Protein AF-A0A951BL02-F1 (afdb_monomer_lite)

Secondary structure (DSSP, 8-state):
---HHHHTTS-S------TT-----TTT-TTGGG-S----SSSHHHH--------TT-

Sequence (58 aa):
MVEPHIRERIGDLIVAARTDFAIVRSHVTPKLSRLIGHHGSLTADEQLVPLLVYRPDA

pLDDT: mean 92.59, std 5.46, range [59.0, 98.06]

Structure (mmCIF, N/CA/C/O backbone):
data_AF-A0A951BL02-F1
#
_entry.id   AF-A0A951BL02-F1
#
loop_
_atom_site.group_PDB
_atom_site.id
_atom_site.type_symbol
_atom_site.label_atom_id
_atom_site.label_alt_id
_atom_site.labe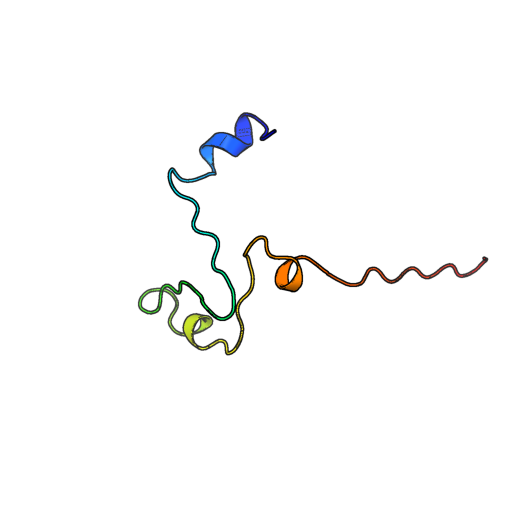l_comp_id
_atom_site.label_asym_id
_atom_site.label_entity_id
_atom_site.label_seq_id
_atom_site.pdbx_PDB_ins_code
_atom_site.Cartn_x
_atom_site.Cartn_y
_atom_site.Cartn_z
_atom_site.occupan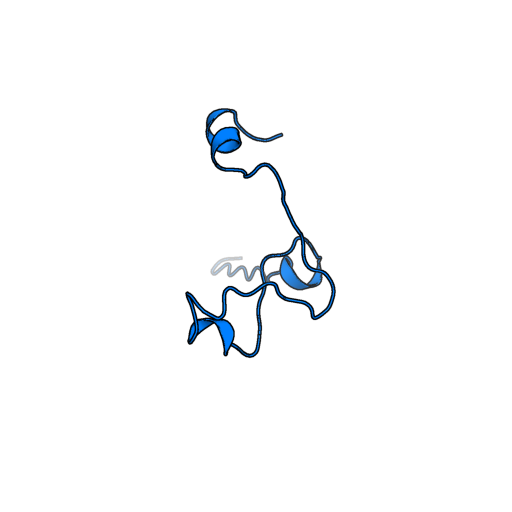cy
_atom_site.B_iso_or_equiv
_atom_site.auth_seq_id
_atom_site.a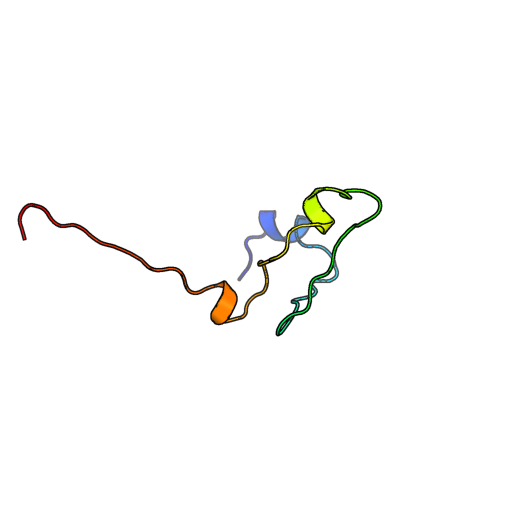uth_comp_id
_atom_site.auth_asym_id
_atom_site.auth_atom_id
_atom_site.pdbx_PDB_model_num
ATOM 1 N N . MET A 1 1 ? -9.148 16.472 -1.521 1.00 77.50 1 MET A N 1
ATOM 2 C CA . MET A 1 1 ? -8.230 17.586 -1.856 1.00 77.50 1 MET A CA 1
ATOM 3 C C . MET A 1 1 ? -6.976 17.413 -1.016 1.00 77.50 1 MET A C 1
ATOM 5 O O . MET A 1 1 ? -7.117 17.011 0.129 1.00 77.50 1 MET A O 1
ATOM 9 N N . VAL A 1 2 ? -5.787 17.638 -1.581 1.00 90.56 2 VAL A N 1
ATOM 10 C CA . VAL A 1 2 ? -4.503 17.505 -0.863 1.00 90.56 2 VAL A CA 1
ATOM 11 C C . VAL A 1 2 ? -4.124 18.856 -0.257 1.00 90.56 2 VAL A C 1
ATOM 13 O O . VAL A 1 2 ? -4.222 19.877 -0.940 1.00 90.56 2 VAL A O 1
ATOM 16 N N . GLU A 1 3 ? -3.701 18.864 1.005 1.00 95.50 3 GLU A N 1
ATOM 17 C CA . GLU A 1 3 ? -3.245 20.069 1.707 1.00 95.50 3 GLU A CA 1
ATOM 18 C C . GLU A 1 3 ? -1.967 20.638 1.060 1.00 95.50 3 GLU A C 1
ATOM 20 O O . GLU A 1 3 ? -1.107 19.858 0.640 1.00 95.50 3 GLU A O 1
ATOM 25 N N . PRO A 1 4 ? -1.790 21.976 0.980 1.00 93.81 4 PRO A N 1
ATOM 26 C CA . PRO A 1 4 ? -0.686 22.580 0.225 1.00 93.81 4 PRO A CA 1
ATOM 27 C C . PRO A 1 4 ? 0.702 22.052 0.604 1.00 93.81 4 PRO A C 1
ATOM 29 O O . PRO A 1 4 ? 1.487 21.720 -0.278 1.00 93.81 4 PRO A O 1
ATOM 32 N N . HIS A 1 5 ? 0.970 21.879 1.900 1.00 91.88 5 HIS A N 1
ATOM 33 C CA . HIS A 1 5 ? 2.259 21.401 2.408 1.00 91.88 5 HIS A CA 1
ATOM 34 C C . HIS A 1 5 ? 2.544 19.915 2.102 1.00 91.88 5 HIS A C 1
ATOM 36 O O . HIS A 1 5 ? 3.683 19.467 2.197 1.00 91.88 5 HIS A O 1
ATOM 42 N N . ILE A 1 6 ? 1.525 19.130 1.731 1.00 95.50 6 ILE A N 1
ATOM 43 C CA . ILE A 1 6 ? 1.678 17.722 1.339 1.00 95.50 6 ILE A CA 1
ATOM 44 C C . ILE A 1 6 ? 1.978 17.594 -0.154 1.00 95.50 6 ILE A C 1
ATOM 46 O O . ILE A 1 6 ? 2.634 16.635 -0.562 1.00 95.50 6 ILE A O 1
ATOM 50 N N . ARG A 1 7 ? 1.536 18.558 -0.973 1.00 93.94 7 ARG A N 1
ATOM 51 C CA . ARG A 1 7 ? 1.669 18.504 -2.436 1.00 93.94 7 ARG A CA 1
ATOM 52 C C . ARG A 1 7 ? 3.119 18.307 -2.881 1.00 93.94 7 ARG A C 1
ATOM 54 O O . ARG A 1 7 ? 3.353 17.509 -3.777 1.00 93.94 7 ARG A O 1
ATOM 61 N N . GLU A 1 8 ? 4.071 18.961 -2.222 1.00 93.50 8 GLU A N 1
ATOM 62 C CA . GLU A 1 8 ? 5.506 18.869 -2.540 1.00 93.50 8 GLU A CA 1
ATOM 63 C C . GLU A 1 8 ? 6.122 17.493 -2.237 1.00 93.50 8 GLU A C 1
ATOM 65 O O . GLU A 1 8 ? 7.209 17.176 -2.711 1.00 93.50 8 GLU A O 1
ATOM 70 N N . ARG A 1 9 ? 5.438 16.649 -1.456 1.00 95.06 9 ARG A N 1
ATOM 71 C CA . ARG A 1 9 ? 5.898 15.295 -1.108 1.00 95.06 9 ARG A CA 1
ATOM 72 C C . ARG A 1 9 ? 5.414 14.234 -2.097 1.00 95.06 9 ARG A C 1
ATOM 74 O O . ARG A 1 9 ? 5.815 13.077 -1.982 1.00 95.06 9 ARG A O 1
ATOM 81 N N . ILE A 1 10 ? 4.529 14.602 -3.022 1.00 94.25 10 ILE A N 1
ATOM 82 C CA . ILE A 1 10 ? 3.977 13.711 -4.040 1.00 94.25 10 ILE A CA 1
ATOM 83 C C . ILE A 1 10 ? 4.813 13.878 -5.307 1.00 94.25 10 ILE A C 1
ATOM 85 O O . ILE A 1 10 ? 4.938 14.983 -5.822 1.00 94.25 10 ILE A O 1
ATOM 89 N N . GLY A 1 11 ? 5.392 12.782 -5.797 1.00 94.00 11 GLY A N 1
ATOM 90 C CA . GLY A 1 11 ? 6.150 12.806 -7.047 1.00 94.00 11 GLY A CA 1
ATOM 91 C C . GLY A 1 11 ? 5.265 13.100 -8.260 1.00 94.00 11 GLY A C 1
ATOM 92 O O . GLY A 1 11 ? 4.046 12.947 -8.209 1.00 94.00 11 GLY A O 1
ATOM 93 N N . ASP A 1 12 ? 5.893 13.451 -9.379 1.00 95.69 12 ASP A N 1
ATOM 94 C CA . ASP A 1 12 ? 5.192 13.784 -10.629 1.00 95.69 12 ASP A CA 1
ATOM 95 C C . ASP A 1 12 ? 4.358 12.619 -11.191 1.00 95.69 12 ASP A C 1
ATOM 97 O O . ASP A 1 12 ? 3.415 12.824 -11.955 1.00 95.69 12 ASP A O 1
ATOM 101 N N . LEU A 1 13 ? 4.699 11.385 -10.801 1.00 94.44 13 LEU A N 1
ATOM 102 C CA . LEU A 1 13 ? 4.020 10.164 -11.208 1.00 94.44 13 LEU A CA 1
ATOM 103 C C . LEU A 1 13 ? 3.659 9.306 -9.995 1.00 94.44 13 LEU A C 1
ATOM 105 O O . LEU A 1 13 ? 4.505 8.985 -9.160 1.00 94.44 13 LEU A O 1
ATOM 109 N N . ILE A 1 14 ? 2.405 8.856 -9.968 1.00 92.56 14 ILE A N 1
ATOM 110 C CA . ILE A 1 14 ? 1.929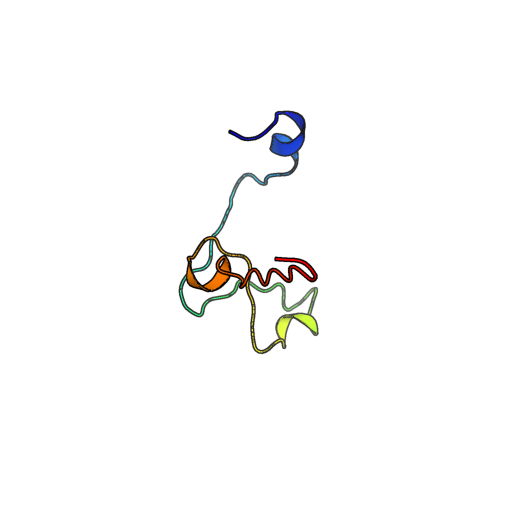 7.809 -9.067 1.00 92.56 14 ILE A CA 1
ATOM 111 C C . ILE A 1 14 ? 1.539 6.601 -9.913 1.00 92.56 14 ILE A C 1
ATOM 113 O O . ILE A 1 14 ? 0.753 6.718 -10.852 1.00 92.56 14 ILE A O 1
ATOM 117 N N . VAL A 1 15 ? 2.057 5.430 -9.546 1.00 92.62 15 VAL A N 1
ATOM 118 C CA . VAL A 1 15 ? 1.683 4.153 -10.157 1.00 92.62 15 VAL A CA 1
ATOM 119 C C . VAL A 1 15 ? 1.007 3.293 -9.098 1.00 92.62 15 VAL A C 1
ATOM 121 O O . VAL A 1 15 ? 1.647 2.863 -8.143 1.00 92.62 15 VAL A O 1
ATOM 124 N N . ALA A 1 16 ? -0.290 3.046 -9.269 1.00 91.81 16 ALA A N 1
ATOM 125 C CA . ALA A 1 16 ? -1.043 2.121 -8.432 1.00 91.81 16 ALA A CA 1
ATOM 126 C C . ALA A 1 16 ? -1.013 0.729 -9.074 1.00 91.81 16 ALA A C 1
ATOM 128 O O . ALA A 1 16 ? -1.590 0.526 -10.146 1.00 91.81 16 ALA A O 1
ATOM 129 N N . ALA A 1 17 ? -0.329 -0.218 -8.433 1.00 92.19 17 ALA A N 1
ATOM 130 C CA . ALA A 1 17 ? -0.322 -1.606 -8.879 1.00 92.19 17 ALA A CA 1
ATOM 131 C C . ALA A 1 17 ? -1.730 -2.220 -8.779 1.00 92.19 17 ALA A C 1
ATOM 133 O O . ALA A 1 17 ? -2.539 -1.818 -7.945 1.00 92.19 17 ALA A O 1
ATOM 134 N N . ARG A 1 18 ? -2.068 -3.168 -9.650 1.00 90.31 18 ARG A N 1
ATOM 135 C CA . ARG A 1 18 ? -3.352 -3.881 -9.608 1.00 90.31 18 ARG A CA 1
ATOM 136 C C . ARG A 1 18 ? -3.090 -5.379 -9.576 1.00 90.31 18 ARG A C 1
ATOM 138 O O . ARG A 1 18 ? -2.004 -5.806 -9.958 1.00 90.31 18 ARG A O 1
ATOM 145 N N . THR A 1 19 ? -4.107 -6.120 -9.139 1.00 89.81 19 THR A N 1
ATOM 146 C CA . THR A 1 19 ? -4.082 -7.582 -9.018 1.00 89.81 19 THR A CA 1
ATOM 147 C C . THR A 1 19 ? -2.904 -8.053 -8.158 1.00 89.81 19 THR A C 1
ATOM 149 O O . THR A 1 19 ? -2.802 -7.659 -7.005 1.00 89.81 19 THR A O 1
ATOM 152 N N . ASP A 1 20 ? -2.032 -8.883 -8.706 1.00 89.88 20 ASP A N 1
ATOM 153 C CA . ASP A 1 20 ? -0.920 -9.595 -8.086 1.00 89.88 20 ASP A CA 1
ATOM 154 C C . ASP A 1 20 ? 0.453 -9.017 -8.480 1.00 89.88 20 ASP A C 1
ATOM 156 O O . ASP A 1 20 ? 1.484 -9.680 -8.363 1.00 89.88 20 ASP A O 1
ATOM 160 N N . PHE A 1 21 ? 0.483 -7.771 -8.957 1.00 90.81 21 PHE A N 1
ATOM 161 C CA . PHE A 1 21 ? 1.707 -7.103 -9.388 1.00 90.81 21 PHE A CA 1
ATOM 162 C C . PHE A 1 21 ? 2.301 -6.202 -8.297 1.00 90.81 21 PHE A C 1
ATOM 164 O O . PHE A 1 21 ? 1.584 -5.475 -7.615 1.00 90.81 21 PHE A O 1
ATOM 171 N N . ALA A 1 22 ? 3.632 -6.168 -8.189 1.00 92.19 22 ALA A N 1
ATOM 172 C CA . ALA A 1 22 ? 4.351 -5.250 -7.309 1.00 92.19 22 ALA A CA 1
ATOM 173 C C . ALA A 1 22 ? 5.570 -4.637 -8.011 1.00 92.19 22 ALA A C 1
ATOM 175 O O . ALA A 1 22 ? 6.297 -5.311 -8.741 1.00 92.19 22 ALA A O 1
ATOM 176 N N . ILE A 1 23 ? 5.831 -3.356 -7.743 1.00 92.44 23 ILE A N 1
ATOM 177 C CA . ILE A 1 23 ? 7.062 -2.678 -8.165 1.00 92.44 23 ILE A CA 1
ATOM 178 C C . ILE A 1 23 ? 8.047 -2.727 -7.001 1.00 92.44 23 ILE A C 1
ATOM 180 O O . ILE A 1 23 ? 7.808 -2.137 -5.948 1.00 92.44 23 ILE A O 1
ATOM 184 N N . VAL A 1 24 ? 9.175 -3.406 -7.199 1.00 93.69 24 VAL A N 1
ATOM 185 C CA . VAL A 1 24 ? 10.225 -3.556 -6.184 1.00 93.69 24 VAL A CA 1
ATOM 186 C C . VAL A 1 24 ? 11.537 -2.931 -6.647 1.00 93.69 24 VAL A C 1
ATOM 188 O O . VAL A 1 24 ? 11.821 -2.836 -7.839 1.00 93.69 24 VAL A O 1
ATOM 191 N N . ARG A 1 25 ? 12.382 -2.527 -5.693 1.00 94.88 25 ARG A N 1
ATOM 192 C CA . ARG A 1 25 ? 13.721 -1.983 -5.965 1.00 94.88 25 ARG A CA 1
ATOM 193 C C . ARG A 1 25 ? 14.798 -3.010 -5.608 1.00 94.88 25 ARG A C 1
ATOM 195 O O . ARG A 1 25 ? 15.615 -2.777 -4.720 1.00 94.88 25 ARG A O 1
ATOM 202 N N . SER A 1 26 ? 14.795 -4.139 -6.314 1.00 95.19 26 SER A N 1
ATOM 203 C CA . SER A 1 26 ? 15.590 -5.346 -6.015 1.00 95.19 26 SER A CA 1
ATOM 204 C C . SER A 1 26 ? 17.076 -5.100 -5.731 1.00 95.19 26 SER A C 1
ATOM 206 O O . SER A 1 26 ? 17.627 -5.711 -4.820 1.00 95.19 26 SER A O 1
ATOM 208 N N . HIS A 1 27 ? 17.716 -4.171 -6.444 1.00 97.44 27 HIS A N 1
ATOM 209 C CA . HIS A 1 27 ? 19.131 -3.840 -6.241 1.00 97.44 27 HIS A CA 1
ATOM 210 C C . HIS A 1 27 ? 19.412 -3.050 -4.955 1.00 97.44 27 HIS A C 1
ATOM 212 O O . HIS A 1 27 ? 20.479 -3.198 -4.367 1.00 97.44 27 HIS A O 1
ATOM 218 N N . VAL A 1 28 ? 18.474 -2.212 -4.508 1.00 98.06 28 VAL A N 1
ATOM 219 C CA . VAL A 1 28 ? 18.660 -1.338 -3.334 1.00 98.06 28 VAL A CA 1
ATOM 220 C C . VAL A 1 28 ? 18.083 -1.977 -2.073 1.00 98.06 28 VAL A C 1
ATOM 222 O O . VAL A 1 28 ? 18.638 -1.815 -0.991 1.00 98.06 28 VAL A O 1
ATOM 225 N N . THR A 1 29 ? 16.989 -2.733 -2.199 1.00 95.31 29 THR A N 1
ATOM 226 C CA . THR A 1 29 ? 16.307 -3.403 -1.082 1.00 95.31 29 THR A CA 1
ATOM 227 C C . THR A 1 29 ? 16.168 -4.916 -1.321 1.00 95.31 29 THR A C 1
ATOM 229 O O . THR A 1 29 ? 15.058 -5.459 -1.322 1.00 95.31 29 THR A O 1
ATOM 232 N N . PRO A 1 30 ? 17.286 -5.654 -1.477 1.00 95.00 30 PRO A N 1
ATOM 233 C CA . PRO A 1 30 ? 17.260 -7.063 -1.882 1.00 95.00 30 PRO A CA 1
ATOM 234 C C . PRO A 1 30 ? 16.547 -7.976 -0.878 1.00 95.00 30 PRO A C 1
ATOM 236 O O . PRO A 1 30 ? 15.946 -8.968 -1.274 1.00 95.00 30 PRO A O 1
ATOM 239 N N . LYS A 1 31 ? 16.578 -7.646 0.421 1.00 95.38 31 LYS A N 1
ATOM 240 C CA . LYS A 1 31 ? 15.857 -8.411 1.451 1.00 95.38 31 LYS A CA 1
ATOM 241 C C . LYS A 1 31 ? 14.344 -8.195 1.373 1.00 95.38 31 LYS A C 1
ATOM 243 O O . LYS A 1 31 ? 13.602 -9.166 1.394 1.00 95.38 31 LYS A O 1
ATOM 248 N N . LEU A 1 32 ? 13.897 -6.942 1.238 1.00 93.50 32 LEU A N 1
ATOM 249 C CA . LEU A 1 32 ? 12.467 -6.613 1.146 1.00 93.50 32 LEU A CA 1
ATOM 250 C C . LEU A 1 32 ? 11.843 -7.111 -0.160 1.00 93.50 32 LEU A C 1
ATOM 252 O O . LEU A 1 32 ? 10.673 -7.458 -0.186 1.00 93.50 32 LEU A O 1
ATOM 256 N N . SER A 1 33 ? 12.636 -7.207 -1.225 1.00 94.69 33 SER A N 1
ATOM 257 C CA . SER A 1 33 ? 12.174 -7.730 -2.517 1.00 94.69 33 SER A CA 1
ATOM 258 C C . SER A 1 33 ? 11.962 -9.251 -2.521 1.00 94.69 33 SER A C 1
ATOM 260 O O . SER A 1 33 ? 11.541 -9.799 -3.531 1.00 94.69 33 SER A O 1
ATOM 262 N N . ARG A 1 34 ? 12.287 -9.946 -1.419 1.00 94.50 34 ARG A N 1
ATOM 263 C CA . ARG A 1 34 ? 12.019 -11.382 -1.219 1.00 94.50 34 ARG A CA 1
ATOM 264 C C . ARG A 1 34 ? 10.771 -11.642 -0.375 1.00 94.50 34 ARG A C 1
ATOM 266 O O . ARG A 1 34 ? 10.495 -12.797 -0.059 1.00 94.50 34 ARG A O 1
ATOM 273 N N . LEU A 1 35 ? 10.064 -10.594 0.047 1.00 93.50 35 LEU A N 1
ATOM 274 C CA . LEU A 1 35 ? 8.778 -10.761 0.709 1.00 93.50 35 LEU A CA 1
ATOM 275 C C . LEU A 1 35 ? 7.805 -11.430 -0.265 1.00 93.50 35 LEU A C 1
ATOM 277 O O . LEU A 1 35 ? 7.768 -11.100 -1.445 1.00 93.50 35 LEU A O 1
ATOM 281 N N . ILE A 1 36 ? 7.042 -12.397 0.241 1.00 93.00 36 ILE A N 1
ATOM 282 C CA . ILE A 1 36 ? 6.079 -13.155 -0.569 1.00 93.00 36 ILE A CA 1
ATOM 283 C C . ILE A 1 36 ? 4.863 -12.282 -0.922 1.00 93.00 36 ILE A C 1
ATOM 285 O O . ILE A 1 36 ? 4.242 -12.487 -1.959 1.00 93.00 36 ILE A O 1
ATOM 289 N N . GLY A 1 37 ? 4.533 -11.305 -0.071 1.00 91.56 37 GLY A N 1
ATOM 290 C CA . GLY A 1 37 ? 3.401 -10.402 -0.254 1.00 91.56 37 GLY A CA 1
ATOM 291 C C . GLY A 1 37 ? 3.804 -8.936 -0.140 1.00 91.56 37 GLY A C 1
ATOM 292 O O . GLY A 1 37 ? 4.658 -8.573 0.673 1.00 91.56 37 GLY A O 1
ATOM 293 N N . HIS A 1 38 ? 3.146 -8.108 -0.947 1.00 91.50 38 HIS A N 1
ATOM 294 C CA . HIS A 1 38 ? 3.234 -6.653 -0.936 1.00 91.50 38 HIS A CA 1
ATOM 295 C C . HIS A 1 38 ? 1.820 -6.059 -0.885 1.00 91.50 38 HIS A C 1
ATOM 297 O O . HIS A 1 38 ? 0.856 -6.714 -1.268 1.00 91.50 38 HIS A O 1
ATOM 303 N N . HIS A 1 39 ? 1.715 -4.831 -0.388 1.00 92.38 39 HIS A N 1
ATOM 304 C CA . HIS A 1 39 ? 0.491 -4.026 -0.345 1.00 92.38 39 HIS A CA 1
ATOM 305 C C . HIS A 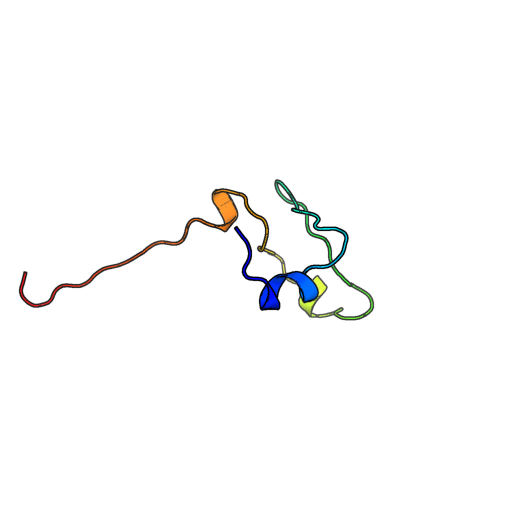1 39 ? 0.885 -2.557 -0.555 1.00 92.38 39 HIS A C 1
ATOM 307 O O . HIS A 1 39 ? 2.059 -2.208 -0.392 1.00 92.38 39 HIS A O 1
ATOM 313 N N . GLY A 1 40 ? -0.071 -1.682 -0.871 1.00 92.56 40 GLY A N 1
ATOM 314 C CA . GLY A 1 40 ? 0.147 -0.2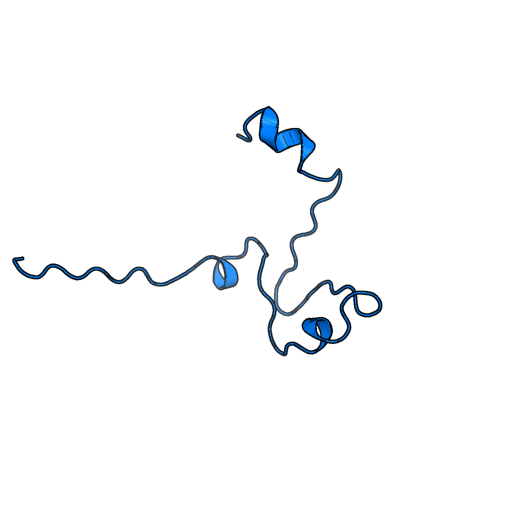25 -0.918 1.00 92.56 40 GLY A CA 1
ATOM 315 C C . GLY A 1 40 ? -0.540 0.500 -2.077 1.00 92.56 40 GLY A C 1
ATOM 316 O O . GLY A 1 40 ? -0.363 1.704 -2.252 1.00 92.56 40 GLY A O 1
ATOM 317 N N . SER A 1 41 ? -1.308 -0.222 -2.875 1.00 94.38 41 SER A N 1
ATOM 318 C CA . SER A 1 41 ? -2.250 0.275 -3.860 1.00 94.38 41 SER A CA 1
ATOM 319 C C . SER A 1 41 ? -3.562 0.755 -3.227 1.00 94.38 41 SER A C 1
ATOM 321 O O . SER A 1 41 ? -3.780 0.733 -2.016 1.00 94.38 41 SER A O 1
ATOM 323 N N . LEU A 1 42 ? -4.449 1.236 -4.093 1.00 92.50 42 LEU A N 1
ATOM 324 C CA . LEU A 1 42 ? -5.738 1.842 -3.769 1.00 92.50 42 LEU A CA 1
ATOM 325 C C . LEU A 1 42 ? -6.915 0.904 -4.092 1.00 92.50 42 LEU A C 1
ATOM 327 O O . LEU A 1 42 ? -8.032 1.367 -4.317 1.00 92.50 42 LEU A O 1
ATOM 331 N N . THR A 1 43 ? -6.674 -0.406 -4.188 1.00 91.06 43 THR A N 1
ATOM 332 C CA . THR A 1 43 ? -7.725 -1.409 -4.416 1.00 91.06 43 THR A CA 1
ATOM 333 C C . THR A 1 43 ? -8.453 -1.741 -3.111 1.00 91.06 43 THR A C 1
ATOM 335 O O . THR A 1 43 ? -7.901 -1.590 -2.021 1.00 91.06 43 THR A O 1
ATOM 338 N N . ALA A 1 44 ? -9.701 -2.213 -3.210 1.00 92.19 44 ALA A N 1
ATOM 339 C CA . ALA A 1 44 ? -10.469 -2.633 -2.036 1.00 92.19 44 ALA A CA 1
ATOM 340 C C . ALA A 1 44 ? -9.766 -3.769 -1.272 1.00 92.19 44 ALA A C 1
ATOM 342 O O . ALA A 1 44 ? -9.683 -3.712 -0.048 1.00 92.19 44 ALA A O 1
ATOM 343 N N . ASP A 1 45 ? -9.193 -4.730 -2.001 1.00 91.06 45 ASP A N 1
ATOM 344 C CA . ASP A 1 45 ? -8.475 -5.877 -1.434 1.00 91.06 45 ASP A CA 1
ATOM 345 C C . ASP A 1 45 ? -7.273 -5.467 -0.568 1.00 91.06 45 ASP A C 1
ATOM 347 O O . ASP A 1 45 ? -6.907 -6.192 0.353 1.00 91.06 45 ASP A O 1
ATOM 351 N N . GLU A 1 46 ? -6.669 -4.304 -0.834 1.00 93.38 46 GLU A N 1
ATOM 352 C CA . GLU A 1 46 ? -5.514 -3.815 -0.076 1.00 93.38 46 GLU A CA 1
ATOM 353 C C . GLU A 1 46 ? -5.859 -2.770 0.994 1.00 93.38 46 GLU A C 1
ATOM 355 O O . GLU A 1 46 ? -5.088 -2.584 1.934 1.00 93.38 46 GLU A O 1
ATOM 360 N N . GLN A 1 47 ? -6.994 -2.075 0.872 1.00 94.19 47 GLN A N 1
ATOM 361 C CA . GLN A 1 47 ? -7.386 -0.998 1.793 1.00 94.19 47 GLN A CA 1
ATOM 362 C C . GLN A 1 47 ? -8.332 -1.463 2.908 1.00 94.19 47 GLN A C 1
ATOM 364 O O . GLN A 1 47 ? -8.407 -0.824 3.960 1.00 94.19 47 GLN A O 1
ATOM 369 N N . LEU A 1 48 ? -9.083 -2.549 2.699 1.00 96.25 48 LEU A N 1
ATOM 370 C CA . LEU A 1 48 ? -10.050 -3.031 3.682 1.00 96.25 48 LEU A CA 1
ATOM 371 C C . LEU A 1 48 ? -9.352 -3.752 4.839 1.00 96.25 48 LEU A C 1
ATOM 373 O O . LEU A 1 48 ? -8.831 -4.854 4.691 1.00 96.25 48 LEU A O 1
ATOM 377 N N . VAL A 1 49 ? -9.405 -3.138 6.022 1.00 95.56 49 VAL A N 1
ATOM 378 C CA . VAL A 1 49 ? -8.901 -3.708 7.277 1.00 95.56 49 VAL A CA 1
ATOM 379 C C . VAL A 1 49 ? -10.036 -3.854 8.301 1.00 95.56 49 VAL A C 1
ATOM 381 O O . VAL A 1 49 ? -10.874 -2.954 8.409 1.00 95.56 49 VAL A O 1
ATOM 384 N N . PRO A 1 50 ? -10.105 -4.960 9.068 1.00 96.62 50 PRO A N 1
ATOM 385 C CA . PRO A 1 50 ? -11.127 -5.119 10.099 1.00 96.62 50 PRO A CA 1
ATOM 386 C C . PRO A 1 50 ? -10.986 -4.077 11.215 1.00 96.62 50 PRO A C 1
ATOM 388 O O . PRO A 1 50 ? -9.905 -3.901 11.776 1.00 96.62 50 PRO A O 1
ATOM 391 N N . LEU A 1 51 ? -12.099 -3.446 11.596 1.00 96.62 51 LEU A N 1
ATOM 392 C CA . LEU A 1 51 ? -12.197 -2.648 12.817 1.00 96.62 51 LEU A CA 1
ATOM 393 C C . LEU A 1 51 ? -12.951 -3.454 13.876 1.00 96.62 51 LEU A C 1
ATOM 395 O O . LEU A 1 51 ? -14.158 -3.663 13.766 1.00 96.62 51 LEU A O 1
ATOM 399 N N . LEU A 1 52 ? -12.239 -3.889 14.911 1.00 96.44 52 LEU A N 1
ATOM 400 C CA . LEU A 1 52 ? -12.835 -4.560 16.063 1.00 96.44 52 LEU A CA 1
ATOM 401 C C . LEU A 1 52 ? -13.099 -3.531 17.164 1.00 96.44 52 LEU A C 1
ATOM 403 O O . LEU A 1 52 ? -12.204 -2.776 17.539 1.00 96.44 52 LEU A O 1
ATOM 407 N N . VAL A 1 53 ? -14.325 -3.507 17.687 1.00 96.25 53 VAL A N 1
ATOM 408 C CA . VAL A 1 53 ? -14.726 -2.610 18.778 1.00 96.25 53 VAL A CA 1
ATOM 409 C C . VAL A 1 53 ? -15.164 -3.452 19.965 1.00 96.25 53 VAL A C 1
ATOM 411 O O . VAL A 1 53 ? -16.040 -4.303 19.836 1.00 96.25 53 VAL A O 1
ATOM 414 N N . TYR A 1 54 ? -14.572 -3.188 21.127 1.00 96.06 54 TYR A N 1
ATOM 415 C CA . TYR A 1 54 ? -14.982 -3.772 22.399 1.00 96.06 54 TYR A CA 1
ATOM 416 C C . TYR A 1 54 ? -15.628 -2.693 23.266 1.00 96.06 54 TYR A C 1
ATOM 418 O O . TYR A 1 54 ? -15.075 -1.602 23.417 1.00 96.06 54 TYR A O 1
ATOM 426 N N . ARG A 1 55 ? -16.801 -2.995 23.825 1.00 94.31 55 ARG A N 1
ATOM 427 C CA . ARG A 1 55 ? -17.490 -2.140 24.793 1.00 94.31 55 ARG A CA 1
ATOM 428 C C . ARG A 1 55 ? -17.717 -2.958 26.064 1.00 94.31 55 ARG A C 1
ATOM 430 O O . ARG A 1 55 ? -18.544 -3.861 26.020 1.00 94.31 55 ARG A O 1
ATOM 437 N N . PRO A 1 56 ? -16.978 -2.686 27.152 1.00 85.44 56 PRO A N 1
ATOM 438 C CA . PRO A 1 56 ? -17.085 -3.476 28.377 1.00 85.44 56 PRO A CA 1
ATOM 439 C C . PRO A 1 56 ? -18.435 -3.325 29.095 1.00 85.44 56 PRO A C 1
ATOM 441 O O . PRO A 1 56 ? -18.831 -4.252 29.789 1.00 85.44 56 PRO A O 1
ATOM 444 N N . ASP A 1 57 ? -19.143 -2.210 28.887 1.00 86.44 57 ASP A N 1
ATOM 445 C CA . ASP A 1 57 ? -20.367 -1.855 29.626 1.00 86.44 57 ASP A CA 1
ATOM 446 C C . ASP A 1 57 ? -21.573 -1.551 28.708 1.00 86.44 57 ASP A C 1
ATOM 448 O O . ASP A 1 57 ? -22.470 -0.796 29.085 1.00 86.44 57 ASP A O 1
ATOM 452 N N . ALA A 1 58 ? -21.562 -2.063 27.472 1.00 59.00 58 ALA A N 1
ATOM 453 C CA . ALA A 1 58 ? -22.725 -2.001 26.579 1.00 59.00 58 ALA A CA 1
ATOM 454 C C . ALA A 1 58 ? -23.673 -3.184 26.805 1.00 59.00 58 ALA A C 1
ATOM 456 O O . ALA A 1 58 ? -23.165 -4.293 27.084 1.00 59.00 58 ALA A O 1
#

Foldseek 3Di:
DDDPVCVVVDDPDDDADDDQDDDDPCVVCVPVVPDPDDADGDDPVRPDDDDDDDDPPD

Radius of gyration: 17.13 Å; chains: 1; bounding box: 42×36×41 Å